Protein AF-A0A5C9BSM7-F1 (afdb_monomer_lite)

Secondary structure (DSSP, 8-state):
--------HHHHHHHHHHHHHHHHHHHHT-TTTTS-HHHHHHHHHHHTT--HHHHHHHHTS-HHHHHHHHTTSSPPPHHHHHHHHHHHT--HHHHSS---------HHHHHHHHHTTGGGSSS--

Foldseek 3Di:
DDPPDPDDPVNVVVVVVVVVVVVVCCVVPVPLPPPALLVVVVVLCVVVVHDLVNLCVQLVHDSVVSVCPNQLQDAQDPSNLVSCCVVSVHDSSSNPDDDHGDHPDPPVVVVVVVVVPPPVPPPPD

Radius of gyration: 24.37 Å; chains: 1; bounding box: 34×53×84 Å

Structure (mmCIF, N/CA/C/O backbone):
data_AF-A0A5C9BSM7-F1
#
_entry.id   AF-A0A5C9BSM7-F1
#
loop_
_atom_site.group_PDB
_atom_site.id
_atom_site.type_symbol
_atom_site.label_atom_id
_atom_site.label_alt_id
_atom_site.label_comp_id
_atom_site.label_asym_id
_atom_site.label_entity_id
_atom_site.label_seq_id
_atom_site.pdbx_PDB_ins_code
_atom_site.Cartn_x
_atom_site.Cartn_y
_atom_site.Cartn_z
_atom_site.occupancy
_atom_site.B_iso_or_equiv
_atom_site.auth_seq_id
_atom_site.auth_comp_id
_atom_site.auth_asym_id
_atom_site.auth_atom_id
_atom_site.pdbx_PDB_model_num
ATOM 1 N N . MET A 1 1 ? 3.519 18.605 34.548 1.00 38.22 1 MET A N 1
ATOM 2 C CA . MET A 1 1 ? 3.224 17.217 34.132 1.00 38.22 1 MET A CA 1
ATOM 3 C C . MET A 1 1 ? 1.818 17.214 33.565 1.00 38.22 1 MET A C 1
ATOM 5 O O . MET A 1 1 ? 0.928 17.694 34.249 1.00 38.22 1 MET A O 1
ATOM 9 N N . ILE A 1 2 ? 1.636 16.802 32.311 1.00 39.34 2 ILE A N 1
ATOM 10 C CA . ILE A 1 2 ? 0.320 16.769 31.655 1.00 39.34 2 ILE A CA 1
ATOM 11 C C . ILE A 1 2 ? -0.413 15.522 32.160 1.00 39.34 2 ILE A C 1
ATOM 13 O O . ILE A 1 2 ? 0.096 14.413 32.002 1.00 39.34 2 ILE A O 1
ATOM 17 N N . GLU A 1 3 ? -1.567 15.709 32.801 1.00 49.03 3 GLU A N 1
ATOM 18 C CA . GLU A 1 3 ? -2.452 14.615 33.203 1.00 49.03 3 GLU A CA 1
ATOM 19 C C . GLU A 1 3 ? -2.945 13.874 31.958 1.00 49.03 3 GLU A C 1
ATOM 21 O O . GLU A 1 3 ? -3.613 14.433 31.086 1.00 49.03 3 GLU A O 1
ATOM 26 N N . ILE A 1 4 ? -2.591 12.596 31.864 1.00 53.56 4 ILE A N 1
ATOM 27 C CA . ILE A 1 4 ? -3.093 11.702 30.828 1.00 53.56 4 ILE A CA 1
ATOM 28 C C . ILE A 1 4 ? -4.546 11.398 31.206 1.00 53.56 4 ILE A C 1
ATOM 30 O O . ILE A 1 4 ? -4.817 10.643 32.138 1.00 53.56 4 ILE A O 1
ATOM 34 N N . ASN A 1 5 ? -5.457 12.088 30.523 1.00 57.06 5 ASN A N 1
ATOM 35 C CA . ASN A 1 5 ? -6.902 12.101 30.718 1.00 57.06 5 ASN A CA 1
ATOM 36 C C . ASN A 1 5 ? -7.468 10.690 30.984 1.00 57.06 5 ASN A C 1
ATOM 38 O O . ASN A 1 5 ? -7.436 9.811 30.118 1.00 57.06 5 ASN A O 1
ATOM 42 N N . LYS A 1 6 ? -7.968 10.470 32.203 1.00 59.59 6 LYS A N 1
ATOM 43 C CA . LYS A 1 6 ? -8.578 9.213 32.643 1.00 59.59 6 LYS A CA 1
ATOM 44 C C . LYS A 1 6 ? -9.938 9.090 31.945 1.00 59.59 6 LYS A C 1
ATOM 46 O O . LYS A 1 6 ? -10.928 9.629 32.431 1.00 59.59 6 LYS A O 1
ATOM 51 N N . LYS A 1 7 ? -9.977 8.437 30.776 1.00 63.69 7 LYS A N 1
ATOM 52 C CA . LYS A 1 7 ? -11.221 8.216 30.019 1.00 63.69 7 LYS A CA 1
ATOM 53 C C . LYS A 1 7 ? -12.263 7.570 30.936 1.00 63.69 7 LYS A C 1
ATOM 55 O O . LYS A 1 7 ? -11.991 6.560 31.584 1.00 63.69 7 LYS A O 1
ATOM 60 N N . THR A 1 8 ? -13.437 8.186 31.035 1.00 80.19 8 THR A N 1
ATOM 61 C CA . THR A 1 8 ? -14.566 7.641 31.793 1.00 80.19 8 THR A CA 1
ATOM 62 C C . THR A 1 8 ? -15.071 6.370 31.111 1.00 80.19 8 THR A C 1
ATOM 64 O O . THR A 1 8 ? -14.915 6.212 29.902 1.00 80.19 8 THR A O 1
ATOM 67 N N . LYS A 1 9 ? -15.696 5.461 31.872 1.00 85.56 9 LYS A N 1
ATOM 68 C CA . LYS A 1 9 ? -16.245 4.203 31.335 1.00 85.56 9 LYS A CA 1
ATOM 69 C C . LYS A 1 9 ? -17.125 4.436 30.096 1.00 85.56 9 LYS A C 1
ATOM 71 O O . LYS A 1 9 ? -16.953 3.752 29.104 1.00 85.56 9 LYS A O 1
ATOM 76 N N . ALA A 1 10 ? -17.962 5.473 30.125 1.00 86.25 10 ALA A N 1
ATOM 77 C CA . ALA A 1 10 ? -18.810 5.851 28.996 1.00 86.25 10 ALA A CA 1
ATOM 78 C C . ALA A 1 10 ? -18.022 6.197 27.716 1.00 86.25 10 ALA A C 1
ATOM 80 O O . ALA A 1 10 ? -18.434 5.814 26.631 1.00 86.25 10 ALA A O 1
ATOM 81 N N . VAL A 1 11 ? -16.873 6.876 27.834 1.00 89.25 11 VAL A N 1
ATOM 82 C CA . VAL A 1 11 ? -16.010 7.188 26.679 1.00 89.25 11 VAL A CA 1
ATOM 83 C C . VAL A 1 11 ? -15.348 5.923 26.138 1.00 89.25 11 VAL A C 1
ATOM 85 O O . VAL A 1 11 ? -15.129 5.814 24.936 1.00 89.25 11 VAL A O 1
ATOM 88 N N . GLN A 1 12 ? -15.011 4.968 27.008 1.00 89.31 12 GLN A N 1
ATOM 89 C CA . GLN A 1 12 ? -14.474 3.686 26.559 1.00 89.31 12 GLN A CA 1
ATOM 90 C C . GLN A 1 12 ? -15.546 2.864 25.832 1.00 89.31 12 GLN A C 1
ATOM 92 O O . GLN A 1 12 ? -15.280 2.393 24.734 1.00 89.31 12 GLN A O 1
ATOM 97 N N . ASP A 1 13 ? -16.760 2.796 26.386 1.00 91.19 13 ASP A N 1
ATOM 98 C CA . ASP A 1 13 ? -17.898 2.104 25.770 1.00 91.19 13 ASP A CA 1
ATOM 99 C C . ASP A 1 13 ? -18.242 2.707 24.387 1.00 91.19 13 ASP A C 1
ATOM 101 O O . ASP A 1 13 ? -18.550 1.978 23.446 1.00 91.19 13 ASP A O 1
ATOM 105 N N . GLU A 1 14 ? -18.140 4.034 24.227 1.00 91.62 14 GLU A N 1
ATOM 106 C CA . GLU A 1 14 ? -18.341 4.718 22.939 1.00 91.62 14 GLU A CA 1
ATOM 107 C C . GLU A 1 14 ? -17.245 4.384 21.917 1.00 91.62 14 GLU A C 1
ATOM 109 O O . GLU A 1 14 ? -17.541 4.131 20.750 1.00 91.62 14 GLU A O 1
ATOM 114 N N . ILE A 1 15 ? -15.979 4.342 22.343 1.00 93.62 15 ILE A N 1
ATOM 115 C CA . ILE A 1 15 ? -14.861 3.939 21.478 1.00 93.62 15 ILE A CA 1
ATOM 116 C C . ILE A 1 15 ? -15.027 2.488 21.027 1.00 93.62 15 ILE A C 1
ATOM 118 O O . ILE A 1 15 ? -14.827 2.189 19.852 1.00 93.62 15 ILE A O 1
ATOM 122 N N . ASP A 1 16 ? -15.400 1.600 21.944 1.00 93.56 16 ASP A N 1
ATOM 123 C CA . ASP A 1 16 ? -15.586 0.182 21.648 1.00 93.56 16 ASP A CA 1
ATOM 124 C C . ASP A 1 16 ? -16.754 -0.018 20.670 1.00 93.56 16 ASP A C 1
ATOM 126 O O . ASP A 1 16 ? -16.637 -0.789 19.716 1.00 93.56 16 ASP A O 1
ATOM 130 N N . LEU A 1 17 ? -17.842 0.744 20.834 1.00 95.75 17 LEU A N 1
ATOM 131 C CA . LEU A 1 17 ? -18.961 0.758 19.892 1.00 95.75 17 LEU A CA 1
ATOM 132 C C . LEU A 1 17 ? -18.549 1.277 18.507 1.00 95.75 17 LEU A C 1
ATOM 134 O O . LEU A 1 17 ? -18.913 0.674 17.499 1.00 95.75 17 LEU A O 1
ATOM 138 N N . LEU A 1 18 ? -17.794 2.378 18.437 1.00 95.75 18 LEU A N 1
ATOM 139 C CA . LEU A 1 18 ? -17.316 2.928 17.166 1.00 95.75 18 LEU A CA 1
ATOM 140 C C . LEU A 1 18 ? -16.393 1.948 16.436 1.00 95.75 18 LEU A C 1
ATOM 142 O O . LEU A 1 18 ? -16.550 1.768 15.232 1.00 95.75 18 LEU A O 1
ATOM 146 N N . ASN A 1 19 ? -15.485 1.282 17.154 1.00 92.12 19 ASN A N 1
ATOM 147 C CA . ASN A 1 19 ? -14.635 0.243 16.573 1.00 92.12 19 ASN A CA 1
ATOM 148 C C . ASN A 1 19 ? -15.476 -0.912 16.017 1.00 92.12 19 ASN A C 1
ATOM 150 O O . ASN A 1 19 ? -15.285 -1.294 14.869 1.00 92.12 19 ASN A O 1
ATOM 154 N N . LEU A 1 20 ? -16.464 -1.403 16.775 1.00 94.69 20 LEU A N 1
ATOM 155 C CA . LEU A 1 20 ? -17.355 -2.472 16.316 1.00 94.69 20 LEU A CA 1
ATOM 156 C C . LEU A 1 20 ? -18.123 -2.083 15.045 1.00 94.69 20 LEU A C 1
ATOM 158 O O . LEU A 1 20 ? -18.285 -2.905 14.143 1.00 94.69 20 LEU A O 1
ATOM 162 N N . LEU A 1 21 ? -18.612 -0.844 14.966 1.00 94.25 21 LEU A N 1
ATOM 163 C CA . LEU A 1 21 ? -19.330 -0.350 13.791 1.00 94.25 21 LEU A CA 1
ATOM 164 C C . LEU A 1 21 ? -18.417 -0.248 12.568 1.00 94.25 21 LEU A C 1
ATOM 166 O O . LEU A 1 21 ? -18.838 -0.634 11.480 1.00 94.25 21 LEU A O 1
ATOM 170 N N . ILE A 1 22 ? -17.185 0.237 12.751 1.00 87.25 22 ILE A N 1
ATOM 171 C CA . ILE A 1 22 ? -16.172 0.281 11.689 1.00 87.25 22 ILE A CA 1
ATOM 172 C C . ILE A 1 22 ? -15.866 -1.138 11.209 1.00 87.25 22 ILE A C 1
ATOM 174 O O . ILE A 1 22 ? -15.992 -1.404 10.019 1.00 87.25 22 ILE A O 1
ATOM 178 N N . ASP A 1 23 ? -15.573 -2.063 12.124 1.00 84.88 23 ASP A N 1
ATOM 179 C CA . ASP A 1 23 ? -15.254 -3.454 11.789 1.00 84.88 23 ASP A CA 1
ATOM 180 C C . ASP A 1 23 ? -16.414 -4.145 11.054 1.00 84.88 23 ASP A C 1
ATOM 182 O O . ASP A 1 23 ? -16.204 -4.888 10.096 1.00 84.88 23 ASP A O 1
ATOM 186 N N . THR A 1 24 ? -17.656 -3.904 11.485 1.00 89.00 24 THR A N 1
ATOM 187 C CA . THR A 1 24 ? -18.849 -4.483 10.844 1.00 89.00 24 THR A CA 1
ATOM 188 C C . THR A 1 24 ? -19.042 -3.915 9.441 1.00 89.00 24 THR A C 1
ATOM 190 O O . THR A 1 24 ? -19.246 -4.668 8.493 1.00 89.00 24 THR A O 1
ATOM 193 N N . TYR A 1 25 ? -18.931 -2.593 9.291 1.00 85.50 25 TYR A N 1
ATOM 194 C CA . TYR A 1 25 ? -19.054 -1.940 7.993 1.00 85.50 25 TYR A CA 1
ATOM 195 C C . TYR A 1 25 ? -17.964 -2.403 7.025 1.00 85.50 25 TYR A C 1
ATOM 197 O O . TYR A 1 25 ? -18.279 -2.739 5.883 1.00 85.50 25 TYR A O 1
ATOM 205 N N . ASP A 1 26 ? -16.713 -2.462 7.485 1.00 76.44 26 ASP A N 1
ATOM 206 C CA . ASP A 1 26 ? -15.577 -2.907 6.686 1.00 76.44 26 ASP A CA 1
ATOM 207 C C . ASP A 1 26 ? -15.747 -4.362 6.247 1.00 76.44 26 ASP A C 1
ATOM 209 O O . ASP A 1 26 ? -15.506 -4.654 5.081 1.00 76.44 26 ASP A O 1
ATOM 213 N N . ASN A 1 27 ? -16.222 -5.261 7.120 1.00 78.12 27 ASN A N 1
ATOM 214 C CA . ASN A 1 27 ? -16.516 -6.652 6.755 1.00 78.12 27 ASN A CA 1
ATOM 215 C C . ASN A 1 27 ? -17.629 -6.763 5.702 1.00 78.12 27 ASN A C 1
ATOM 217 O O . ASN A 1 27 ? -17.480 -7.506 4.732 1.00 78.12 27 ASN A O 1
ATOM 221 N N . ASP A 1 28 ? -18.721 -6.014 5.867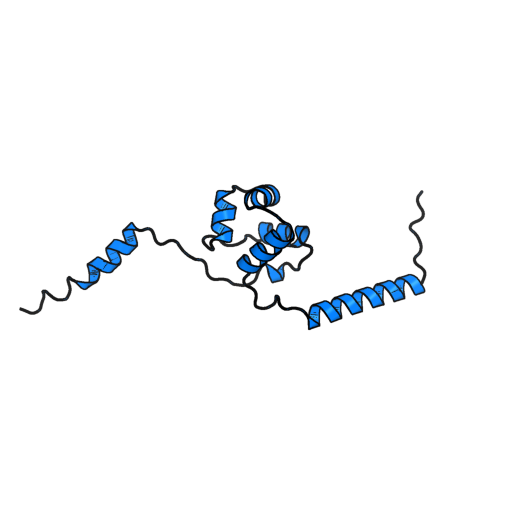 1.00 77.94 28 ASP A N 1
ATOM 222 C CA . ASP A 1 28 ? -19.870 -6.059 4.954 1.00 77.94 28 ASP A CA 1
ATOM 223 C C . ASP A 1 28 ? -19.568 -5.412 3.592 1.00 77.94 28 ASP A C 1
ATOM 225 O O . ASP A 1 28 ? -20.135 -5.801 2.569 1.00 77.94 28 ASP A O 1
ATOM 229 N N . HIS A 1 29 ? -18.667 -4.425 3.563 1.00 68.25 29 HIS A N 1
ATOM 230 C CA . HIS A 1 29 ? -18.340 -3.637 2.372 1.00 68.25 29 HIS A CA 1
ATOM 231 C C . HIS A 1 29 ? -16.941 -3.924 1.824 1.00 68.25 29 HIS A C 1
ATOM 233 O O . HIS A 1 29 ? -16.483 -3.174 0.952 1.00 68.25 29 HIS A O 1
ATOM 239 N N . ASN A 1 30 ? -16.275 -5.000 2.272 1.00 61.16 30 ASN A N 1
ATOM 240 C CA . ASN A 1 30 ? -14.937 -5.384 1.818 1.00 61.16 30 ASN A CA 1
ATOM 241 C C . ASN A 1 30 ? -14.955 -5.863 0.358 1.00 61.16 30 ASN A C 1
ATOM 243 O O . ASN A 1 30 ? -14.783 -7.027 0.015 1.00 61.16 30 ASN A O 1
ATOM 247 N N . SER A 1 31 ? -15.142 -4.915 -0.551 1.00 55.88 31 SER A N 1
ATOM 248 C CA . SER A 1 31 ? -15.158 -5.115 -1.999 1.00 55.88 31 SER A CA 1
ATOM 249 C C . SER A 1 31 ? -13.741 -5.324 -2.546 1.00 55.88 31 SER A C 1
ATOM 251 O O . SER A 1 31 ? -13.545 -5.503 -3.747 1.00 55.88 31 SER A O 1
ATOM 253 N N . PHE A 1 32 ? -12.733 -5.254 -1.670 1.00 56.28 32 PHE A N 1
ATOM 254 C CA . PHE A 1 32 ? -11.327 -5.305 -2.025 1.00 56.28 32 PHE A CA 1
ATOM 255 C C . PHE A 1 32 ? -10.748 -6.711 -2.014 1.00 56.28 32 PHE A C 1
ATOM 257 O O . PHE A 1 32 ? -9.620 -6.852 -2.479 1.00 56.28 32 PHE A O 1
ATOM 264 N N . ASP A 1 33 ? -11.455 -7.729 -1.517 1.00 57.25 33 ASP A N 1
ATOM 265 C CA . ASP A 1 33 ? -10.877 -9.067 -1.336 1.00 57.25 33 ASP A CA 1
ATOM 266 C C . ASP A 1 33 ? -10.431 -9.755 -2.627 1.00 57.25 33 ASP A C 1
ATOM 268 O O . ASP A 1 33 ? -9.420 -10.462 -2.616 1.00 57.25 33 ASP A O 1
ATOM 272 N N . ASP A 1 34 ? 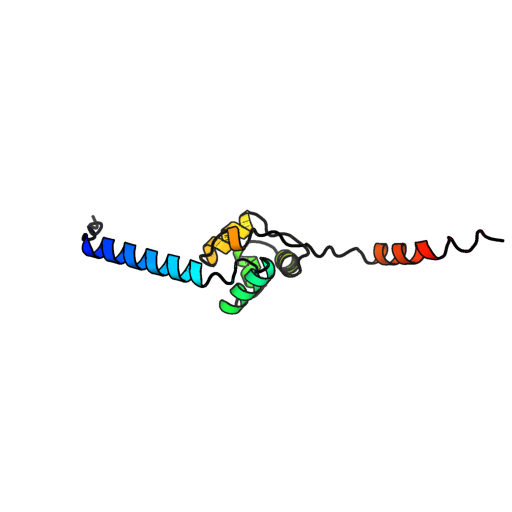-11.051 -9.409 -3.754 1.00 63.78 34 ASP A N 1
ATOM 273 C CA . ASP A 1 34 ? -10.676 -9.916 -5.078 1.00 63.78 34 ASP A CA 1
ATOM 274 C C . ASP A 1 34 ? -9.874 -8.921 -5.931 1.00 63.78 34 ASP A C 1
ATOM 276 O O . ASP A 1 34 ? -9.483 -9.237 -7.060 1.00 63.78 34 ASP A O 1
ATOM 280 N N . LEU A 1 35 ? -9.610 -7.708 -5.432 1.00 71.12 35 LEU A N 1
ATOM 281 C CA . LEU A 1 35 ? -8.892 -6.712 -6.222 1.00 71.12 35 LEU A CA 1
ATOM 282 C C . LEU A 1 35 ? -7.395 -7.035 -6.284 1.00 71.12 35 LEU A C 1
ATOM 284 O O . LEU A 1 35 ? -6.718 -7.231 -5.270 1.00 71.12 35 LEU A O 1
ATOM 288 N N . ASP A 1 36 ? -6.883 -7.061 -7.516 1.00 89.12 36 ASP A N 1
ATOM 289 C CA . ASP A 1 36 ? -5.461 -7.203 -7.813 1.00 89.12 36 ASP A CA 1
ATOM 290 C C . ASP A 1 36 ? -4.665 -6.092 -7.092 1.00 89.12 36 ASP A C 1
ATOM 292 O O . ASP A 1 36 ? -5.035 -4.918 -7.212 1.00 89.12 36 ASP A O 1
ATOM 296 N N . PRO A 1 37 ? -3.568 -6.410 -6.373 1.00 91.62 37 PRO A N 1
ATOM 297 C CA . PRO A 1 37 ? -2.789 -5.424 -5.619 1.00 91.62 37 PRO A CA 1
ATOM 298 C C . PRO A 1 37 ? -2.322 -4.211 -6.426 1.00 91.62 37 PRO A C 1
ATOM 300 O O . PRO A 1 37 ? -2.175 -3.121 -5.872 1.00 91.62 37 PRO A O 1
ATOM 303 N N . ILE A 1 38 ? -2.068 -4.379 -7.726 1.00 94.50 38 ILE A N 1
ATOM 304 C CA . ILE A 1 38 ? -1.634 -3.292 -8.603 1.00 94.50 38 ILE A CA 1
ATOM 305 C C . ILE A 1 38 ? -2.816 -2.410 -9.011 1.00 94.50 38 ILE A C 1
ATOM 307 O O . ILE A 1 38 ? -2.664 -1.189 -9.058 1.00 94.50 38 ILE A O 1
ATOM 311 N N . GLU A 1 39 ? -3.989 -2.985 -9.280 1.00 92.50 39 GLU A N 1
ATOM 312 C CA . GLU A 1 39 ? -5.201 -2.191 -9.526 1.00 92.50 39 GLU A CA 1
ATOM 313 C C . GLU A 1 39 ? -5.652 -1.457 -8.261 1.00 92.50 39 GLU A C 1
ATOM 315 O O . GLU A 1 39 ? -5.976 -0.272 -8.332 1.00 92.50 39 GLU A O 1
ATOM 320 N N . LEU A 1 40 ? -5.563 -2.105 -7.094 1.00 92.00 40 LEU A N 1
ATOM 321 C CA . LEU A 1 40 ? -5.782 -1.452 -5.806 1.00 92.00 40 LEU A CA 1
ATOM 322 C C . LEU A 1 40 ? -4.847 -0.250 -5.640 1.00 92.00 40 LEU A C 1
ATOM 324 O O . LEU A 1 40 ? -5.302 0.858 -5.362 1.00 92.00 40 LEU A O 1
ATOM 328 N N . LEU A 1 41 ? -3.543 -0.447 -5.859 1.00 94.19 41 LEU A N 1
ATOM 329 C CA . LEU A 1 41 ? -2.561 0.629 -5.758 1.00 94.19 41 LEU A CA 1
ATOM 330 C C . LEU A 1 41 ? -2.905 1.800 -6.689 1.00 94.19 41 LEU A C 1
ATOM 332 O O . LEU A 1 41 ? -2.839 2.951 -6.264 1.00 94.19 41 LEU A O 1
ATOM 336 N N . LYS A 1 42 ? -3.321 1.531 -7.932 1.00 94.25 42 LYS A N 1
ATOM 337 C CA . LYS A 1 42 ? -3.747 2.581 -8.871 1.00 94.25 42 LYS A CA 1
ATOM 338 C C . LYS A 1 42 ? -5.003 3.313 -8.406 1.00 94.25 42 LYS A C 1
ATOM 340 O O . LYS A 1 42 ? -5.043 4.535 -8.530 1.00 94.25 42 LYS A O 1
ATOM 345 N N . SER A 1 43 ? -5.998 2.599 -7.878 1.00 92.00 43 SER A N 1
ATOM 346 C CA . SER A 1 43 ? -7.224 3.209 -7.347 1.00 92.00 43 SER A CA 1
ATOM 347 C C . SER A 1 43 ? -6.890 4.171 -6.216 1.00 92.00 43 SER A C 1
ATOM 349 O O . SER A 1 43 ? -7.223 5.350 -6.279 1.00 92.00 43 SER A O 1
ATOM 351 N N . VAL A 1 44 ? -6.117 3.702 -5.237 1.00 92.31 44 VAL A N 1
ATOM 352 C CA . VAL A 1 44 ? -5.757 4.512 -4.074 1.00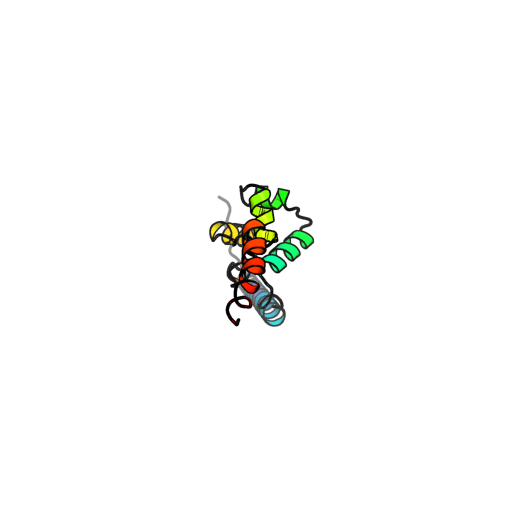 92.31 44 VAL A CA 1
ATOM 353 C C . VAL A 1 44 ? -4.870 5.696 -4.476 1.00 92.31 44 VAL A C 1
ATOM 355 O O . VAL A 1 44 ? -5.043 6.799 -3.956 1.00 92.31 44 VAL A O 1
ATOM 358 N N . MET A 1 45 ? -3.960 5.521 -5.442 1.00 94.50 45 MET A N 1
ATOM 359 C CA . MET A 1 45 ? -3.211 6.640 -6.026 1.00 94.50 45 MET A CA 1
ATOM 360 C C . MET A 1 45 ? -4.139 7.678 -6.667 1.00 94.50 45 MET A C 1
ATOM 362 O O . MET A 1 45 ? -3.940 8.874 -6.455 1.00 94.50 45 MET A O 1
ATOM 366 N N . ASN A 1 46 ? -5.146 7.244 -7.428 1.00 94.44 46 ASN A N 1
ATOM 367 C CA . ASN A 1 46 ? -6.111 8.134 -8.070 1.00 94.44 46 ASN A CA 1
ATOM 368 C C . ASN A 1 46 ? -6.936 8.921 -7.040 1.00 94.44 46 ASN A C 1
ATOM 370 O O . ASN A 1 46 ? -7.041 10.143 -7.153 1.00 94.44 46 ASN A O 1
ATOM 374 N N . ASP A 1 47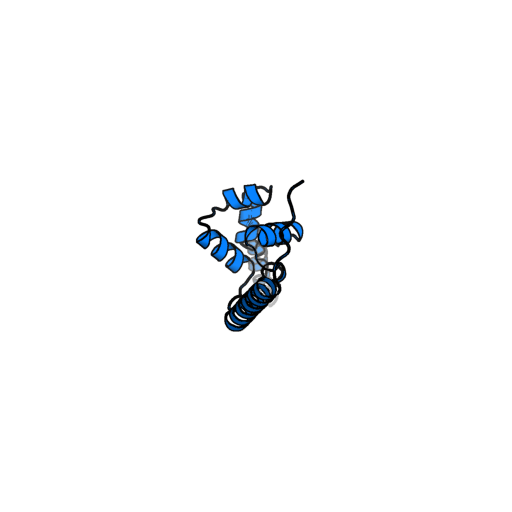 ? -7.425 8.252 -5.995 1.00 92.19 47 ASP A N 1
ATOM 375 C CA . ASP A 1 47 ? -8.206 8.874 -4.918 1.00 92.19 47 ASP A CA 1
ATOM 376 C C . ASP A 1 47 ? -7.397 9.948 -4.175 1.00 92.19 47 ASP A C 1
ATOM 378 O O . ASP A 1 47 ? -7.909 11.012 -3.825 1.00 92.19 47 ASP A O 1
ATOM 382 N N . HIS A 1 48 ? -6.091 9.719 -4.018 1.00 93.19 48 HIS A N 1
ATOM 383 C CA . HIS A 1 48 ? -5.159 10.664 -3.399 1.00 93.19 48 HIS A CA 1
ATOM 384 C C . HIS A 1 48 ? -4.549 11.676 -4.384 1.00 93.19 48 HIS A C 1
ATOM 386 O O . HIS A 1 48 ? -3.679 12.454 -3.988 1.00 93.19 48 HIS A O 1
ATOM 392 N N . LYS A 1 49 ? -4.970 11.680 -5.660 1.00 94.75 49 LYS A N 1
ATOM 393 C CA . LYS A 1 49 ? -4.401 12.510 -6.743 1.00 94.75 49 LYS A CA 1
ATOM 394 C C . LYS A 1 49 ? -2.872 12.393 -6.856 1.00 94.75 49 LYS A C 1
ATOM 396 O O . LYS A 1 49 ? -2.182 13.361 -7.177 1.00 94.75 49 LYS A O 1
ATOM 401 N N . MET A 1 50 ? -2.349 11.204 -6.580 1.00 94.19 50 MET A N 1
ATOM 402 C CA . MET A 1 50 ? -0.926 10.897 -6.502 1.00 94.19 50 MET A CA 1
ATOM 403 C C . MET A 1 50 ? -0.392 10.431 -7.859 1.00 94.19 50 MET A C 1
ATOM 405 O O . MET A 1 50 ? -0.989 9.576 -8.515 1.00 94.19 50 MET A O 1
ATOM 409 N N . LYS A 1 51 ? 0.759 10.959 -8.284 1.00 94.75 51 LYS A N 1
ATOM 410 C CA . LYS A 1 51 ? 1.441 10.529 -9.514 1.00 94.75 51 LYS A CA 1
ATOM 411 C C . LYS A 1 51 ? 2.508 9.475 -9.213 1.00 94.75 51 LYS A C 1
ATOM 413 O O . LYS A 1 51 ? 2.951 9.310 -8.079 1.00 94.75 51 LYS A O 1
ATOM 41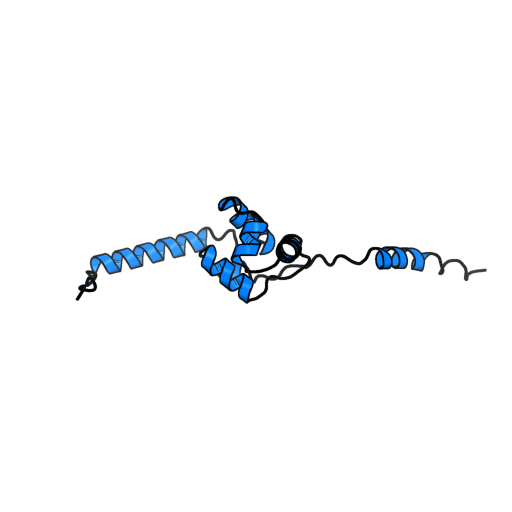8 N N . SER A 1 52 ? 2.990 8.795 -10.255 1.00 93.56 52 SER A N 1
ATOM 419 C CA . SER A 1 52 ? 4.090 7.821 -10.142 1.00 93.56 52 SER A CA 1
ATOM 420 C C . SER A 1 52 ? 5.362 8.423 -9.534 1.00 93.56 52 SER A C 1
ATOM 422 O O . SER A 1 52 ? 6.069 7.736 -8.803 1.00 93.56 52 SER A O 1
ATOM 424 N N . VAL A 1 53 ? 5.630 9.706 -9.801 1.00 94.50 53 VAL A N 1
ATOM 425 C CA . VAL A 1 53 ? 6.765 10.450 -9.228 1.00 94.50 53 VAL A CA 1
ATOM 426 C C . VAL A 1 53 ? 6.622 10.581 -7.711 1.00 94.50 53 VAL A C 1
ATOM 428 O O . VAL A 1 53 ? 7.565 10.303 -6.977 1.00 94.50 53 VAL A O 1
ATOM 431 N N . ASP A 1 54 ? 5.429 10.927 -7.228 1.00 95.12 54 ASP A N 1
ATOM 432 C CA . ASP A 1 54 ? 5.164 11.061 -5.793 1.00 95.12 54 ASP A CA 1
ATOM 433 C C . ASP A 1 54 ? 5.299 9.708 -5.088 1.00 95.12 54 ASP A C 1
ATOM 435 O O . ASP A 1 54 ? 5.840 9.616 -3.985 1.00 95.12 54 ASP A O 1
ATOM 439 N N . LEU A 1 55 ? 4.837 8.636 -5.740 1.00 95.38 55 LEU A N 1
ATOM 440 C CA . LEU A 1 55 ? 4.986 7.277 -5.232 1.00 95.38 55 LEU A CA 1
ATOM 441 C C . LEU A 1 55 ? 6.463 6.850 -5.182 1.00 95.38 55 LEU A C 1
ATOM 443 O O . LEU A 1 55 ? 6.882 6.198 -4.227 1.00 95.38 55 LEU A O 1
ATOM 447 N N . ALA A 1 56 ? 7.268 7.248 -6.169 1.00 96.12 56 ALA A N 1
ATOM 448 C CA . ALA A 1 56 ? 8.707 6.987 -6.184 1.00 96.12 56 ALA A CA 1
ATOM 449 C C . ALA A 1 56 ? 9.418 7.675 -5.011 1.00 96.12 56 ALA A C 1
ATOM 451 O O . ALA A 1 56 ? 10.239 7.049 -4.339 1.00 96.12 56 ALA A O 1
ATOM 452 N N . ILE A 1 57 ? 9.034 8.921 -4.711 1.00 96.31 57 ILE A N 1
ATOM 453 C CA . ILE A 1 57 ? 9.521 9.671 -3.548 1.00 96.31 57 ILE A CA 1
ATOM 454 C C . ILE A 1 57 ? 9.106 8.974 -2.245 1.00 96.31 57 ILE A C 1
ATOM 456 O O . ILE A 1 57 ? 9.951 8.752 -1.382 1.00 96.31 57 ILE A O 1
ATOM 460 N N . LEU A 1 58 ? 7.833 8.577 -2.113 1.00 95.38 58 LEU A N 1
ATOM 461 C CA . LEU A 1 58 ? 7.319 7.887 -0.922 1.00 95.38 58 LEU A CA 1
ATOM 462 C C . LEU A 1 58 ? 8.084 6.590 -0.628 1.00 95.38 58 LEU A C 1
ATOM 464 O O . LEU A 1 58 ? 8.394 6.294 0.523 1.00 95.38 58 LEU A O 1
ATOM 468 N N . LEU A 1 59 ? 8.349 5.803 -1.668 1.00 94.25 59 LEU A N 1
ATOM 469 C CA . LEU A 1 59 ? 9.009 4.507 -1.550 1.00 94.25 59 LEU A CA 1
ATOM 470 C C . LEU A 1 59 ? 10.540 4.614 -1.523 1.00 94.25 59 LEU A C 1
ATOM 472 O O . LEU A 1 59 ? 11.202 3.603 -1.304 1.00 94.25 59 LEU A O 1
ATOM 476 N N . ASN A 1 60 ? 11.095 5.812 -1.735 1.00 94.81 60 ASN A N 1
ATOM 477 C CA . ASN A 1 60 ? 12.527 6.063 -1.890 1.00 94.81 60 ASN A CA 1
ATOM 478 C C . ASN A 1 60 ? 13.176 5.169 -2.969 1.00 94.81 60 ASN A C 1
ATOM 480 O O . ASN A 1 60 ? 14.217 4.544 -2.759 1.00 94.81 60 ASN A O 1
ATOM 484 N N . VAL A 1 61 ? 12.526 5.077 -4.132 1.00 94.00 61 VAL A N 1
ATOM 485 C CA . VAL A 1 61 ? 12.980 4.283 -5.286 1.00 94.00 61 VAL A CA 1
ATOM 486 C C . VAL A 1 61 ? 12.948 5.111 -6.569 1.00 94.00 61 VAL A C 1
ATOM 488 O O . VAL A 1 61 ? 12.412 6.213 -6.605 1.00 94.00 61 VAL A O 1
ATOM 491 N N . SER A 1 62 ? 13.513 4.582 -7.658 1.00 95.25 62 SER A N 1
ATOM 492 C CA . SER A 1 62 ? 13.459 5.258 -8.955 1.00 95.25 62 SER A CA 1
ATOM 493 C C . SER A 1 62 ? 12.056 5.218 -9.573 1.00 95.25 62 SER A C 1
ATOM 495 O O . SER A 1 62 ? 11.327 4.232 -9.447 1.00 95.25 62 SER A O 1
ATOM 497 N N . GLU A 1 63 ? 11.704 6.259 -10.331 1.00 93.88 63 GLU A N 1
ATOM 498 C CA . GLU A 1 63 ? 10.438 6.326 -11.077 1.00 93.88 63 GLU A CA 1
ATOM 499 C C . GLU A 1 63 ? 10.274 5.142 -12.046 1.00 93.88 63 GLU A C 1
ATOM 501 O O . GLU A 1 63 ? 9.184 4.587 -12.192 1.00 93.88 63 GLU A O 1
ATOM 506 N N . GLY A 1 64 ? 11.375 4.687 -12.655 1.00 93.88 64 GLY A N 1
ATOM 507 C CA . GLY A 1 64 ? 11.379 3.499 -13.510 1.00 93.88 64 GLY A CA 1
ATOM 508 C C . GLY A 1 64 ? 10.950 2.229 -12.770 1.00 93.88 64 GLY A C 1
ATOM 509 O O . GLY A 1 64 ? 10.205 1.425 -13.326 1.00 93.88 64 GLY A O 1
ATOM 510 N N . LEU A 1 65 ? 11.351 2.070 -11.502 1.00 93.19 65 LEU A N 1
ATOM 511 C CA . LEU A 1 65 ? 10.948 0.919 -10.696 1.00 93.19 65 LEU A CA 1
ATOM 512 C C . LEU A 1 65 ? 9.453 0.957 -10.371 1.00 93.19 65 LEU A C 1
ATOM 514 O O . LEU A 1 65 ? 8.782 -0.068 -10.485 1.00 93.19 65 LEU A O 1
ATOM 518 N N . VAL A 1 66 ? 8.929 2.135 -10.023 1.00 95.56 66 VAL A N 1
ATOM 519 C CA . VAL A 1 66 ? 7.488 2.333 -9.807 1.00 95.56 66 VAL A CA 1
ATOM 520 C C . VAL A 1 66 ? 6.707 2.022 -11.078 1.00 95.56 66 VAL A C 1
ATOM 522 O O . VAL A 1 66 ? 5.725 1.285 -11.036 1.00 95.56 66 VAL A O 1
ATOM 525 N N . SER A 1 67 ? 7.169 2.513 -12.227 1.00 94.25 67 SER A N 1
ATOM 526 C CA . SER A 1 67 ? 6.553 2.209 -13.519 1.00 94.25 67 SER A CA 1
ATOM 527 C C . SER A 1 67 ? 6.550 0.707 -13.811 1.00 94.25 67 SER A C 1
ATOM 529 O O . SER A 1 67 ? 5.536 0.159 -14.243 1.00 94.25 67 SER A O 1
ATOM 531 N N . ASP A 1 68 ? 7.648 0.005 -13.530 1.00 93.75 68 ASP A N 1
ATOM 532 C CA . ASP A 1 68 ? 7.715 -1.445 -13.699 1.00 93.75 68 ASP A CA 1
ATOM 533 C C . ASP A 1 68 ? 6.754 -2.194 -12.759 1.00 93.75 68 ASP A C 1
ATOM 535 O O . ASP A 1 68 ? 6.162 -3.190 -13.182 1.00 93.75 68 ASP A O 1
ATOM 539 N N . MET A 1 69 ? 6.549 -1.719 -11.527 1.00 94.50 69 MET A N 1
ATOM 540 C CA . MET A 1 69 ? 5.555 -2.273 -10.597 1.00 94.50 69 MET A CA 1
ATOM 541 C C . MET A 1 69 ? 4.123 -2.057 -11.109 1.00 94.50 69 MET A C 1
ATOM 543 O O . MET A 1 69 ? 3.376 -3.021 -11.262 1.00 94.50 69 MET A O 1
ATOM 547 N N . LEU A 1 70 ? 3.762 -0.818 -11.470 1.00 94.00 70 LEU A N 1
ATOM 548 C CA . LEU A 1 70 ? 2.422 -0.461 -11.969 1.00 94.00 70 LEU A CA 1
ATOM 549 C C . LEU A 1 70 ? 2.063 -1.153 -13.297 1.00 94.00 70 LEU A C 1
ATOM 551 O O . LEU A 1 70 ? 0.887 -1.337 -13.617 1.00 94.00 70 LEU A O 1
ATOM 555 N N . ASN A 1 71 ? 3.079 -1.550 -14.069 1.00 94.25 71 ASN A N 1
ATOM 556 C CA . ASN A 1 71 ? 2.944 -2.307 -15.313 1.00 94.25 71 ASN A CA 1
ATOM 557 C C . ASN A 1 71 ? 3.132 -3.823 -15.135 1.00 94.25 71 ASN A C 1
ATOM 559 O O . ASN A 1 71 ? 3.330 -4.531 -16.126 1.00 94.25 71 ASN A O 1
ATOM 563 N N . TYR A 1 72 ? 3.062 -4.338 -13.903 1.00 94.06 72 TYR A N 1
ATOM 564 C CA . TYR A 1 72 ? 3.155 -5.767 -13.582 1.00 94.06 72 TYR A CA 1
ATOM 565 C C . TYR A 1 72 ? 4.488 -6.426 -13.956 1.00 94.06 72 TYR A C 1
ATOM 567 O O . TYR A 1 72 ? 4.593 -7.650 -13.961 1.00 94.06 72 TYR A O 1
ATOM 575 N N . LYS A 1 73 ? 5.528 -5.669 -14.302 1.00 90.69 73 LYS A N 1
ATOM 576 C CA . LYS A 1 73 ? 6.834 -6.247 -14.650 1.00 90.69 73 LYS A CA 1
ATOM 577 C C . LYS A 1 73 ? 7.609 -6.662 -13.405 1.00 90.69 73 LYS A C 1
ATOM 579 O O . LYS A 1 73 ? 8.427 -7.577 -13.481 1.00 90.69 73 LYS A O 1
ATOM 584 N N . LYS A 1 74 ? 7.360 -5.995 -12.272 1.00 91.50 74 LYS A N 1
ATOM 585 C CA . LYS A 1 74 ? 7.972 -6.304 -10.978 1.00 91.50 74 LYS A CA 1
ATOM 586 C C . LYS A 1 74 ? 6.946 -6.406 -9.856 1.00 91.50 74 LYS A C 1
ATOM 588 O O . LYS A 1 74 ? 5.927 -5.724 -9.856 1.00 91.50 74 LYS A O 1
ATOM 593 N N . GLY A 1 75 ? 7.263 -7.282 -8.905 1.00 92.19 75 GLY A N 1
ATOM 594 C CA . GLY A 1 75 ? 6.510 -7.464 -7.672 1.00 92.19 75 GLY A CA 1
ATOM 595 C C . GLY A 1 75 ? 6.668 -6.286 -6.704 1.00 92.19 75 GLY A C 1
ATOM 596 O O . GLY A 1 75 ? 7.699 -5.608 -6.733 1.00 92.19 75 GLY A O 1
ATOM 597 N N . LEU A 1 76 ? 5.695 -6.087 -5.816 1.00 94.19 76 LEU A N 1
ATOM 598 C CA . LEU A 1 76 ? 5.852 -5.245 -4.631 1.00 94.19 76 LEU A CA 1
ATOM 599 C C . LEU A 1 76 ? 6.743 -5.979 -3.617 1.00 94.19 76 LEU A C 1
ATOM 601 O O . LEU A 1 76 ? 6.536 -7.158 -3.329 1.00 94.19 76 LEU A O 1
ATOM 605 N N . SER A 1 77 ? 7.764 -5.300 -3.092 1.00 93.88 77 SER A N 1
ATOM 606 C CA . SER A 1 77 ? 8.589 -5.860 -2.017 1.00 93.88 77 SER A CA 1
ATOM 607 C C . SER A 1 77 ? 7.851 -5.770 -0.677 1.00 93.88 77 SER A C 1
ATOM 609 O O . SER A 1 77 ? 6.921 -4.978 -0.519 1.00 93.88 77 SER A O 1
ATOM 611 N N . LYS A 1 78 ? 8.299 -6.533 0.327 1.00 94.62 78 LYS A N 1
ATOM 612 C CA . LYS A 1 78 ? 7.735 -6.458 1.688 1.00 94.62 78 LYS A CA 1
ATOM 613 C C . LYS A 1 78 ? 7.827 -5.050 2.283 1.00 94.62 78 LYS A C 1
ATOM 615 O O . LYS A 1 78 ? 6.906 -4.612 2.964 1.00 94.62 78 LYS A O 1
ATOM 620 N N . ASP A 1 79 ? 8.916 -4.338 2.006 1.00 95.88 79 ASP A N 1
ATOM 621 C CA . ASP A 1 79 ? 9.099 -2.975 2.504 1.00 95.88 79 ASP A CA 1
ATOM 622 C C . ASP A 1 79 ? 8.164 -1.995 1.797 1.00 95.88 79 ASP A C 1
ATOM 624 O O . ASP A 1 79 ? 7.536 -1.173 2.460 1.00 95.88 79 ASP A O 1
ATOM 628 N N . THR A 1 80 ? 7.977 -2.144 0.481 1.00 95.62 80 THR A N 1
ATOM 629 C CA . THR A 1 80 ? 6.973 -1.381 -0.269 1.00 95.62 80 THR A CA 1
ATOM 630 C C . THR A 1 80 ? 5.576 -1.618 0.297 1.00 95.62 80 THR A C 1
ATOM 632 O O . THR A 1 80 ? 4.887 -0.656 0.615 1.00 95.62 80 THR A O 1
ATOM 635 N N . ILE A 1 81 ? 5.181 -2.878 0.503 1.00 95.50 81 ILE A N 1
ATOM 636 C CA . ILE A 1 81 ? 3.880 -3.239 1.086 1.00 95.50 81 ILE A CA 1
ATOM 637 C C . ILE A 1 81 ? 3.690 -2.572 2.453 1.00 95.50 81 ILE A C 1
ATOM 639 O O . ILE A 1 81 ? 2.641 -1.977 2.708 1.00 95.50 81 ILE A O 1
ATOM 643 N N . ARG A 1 82 ? 4.713 -2.598 3.316 1.00 96.25 82 ARG A N 1
ATOM 644 C CA . ARG A 1 82 ? 4.661 -1.955 4.635 1.00 96.25 82 ARG A CA 1
ATOM 645 C C . ARG A 1 82 ? 4.455 -0.442 4.531 1.00 96.25 82 ARG A C 1
ATOM 647 O O . ARG A 1 82 ? 3.588 0.090 5.220 1.00 96.25 82 ARG A O 1
ATOM 654 N N . ILE A 1 83 ? 5.215 0.239 3.670 1.00 96.44 83 ILE A N 1
ATOM 655 C CA . ILE A 1 83 ? 5.108 1.695 3.479 1.00 96.44 83 ILE A CA 1
ATOM 656 C C . ILE A 1 83 ? 3.725 2.068 2.931 1.00 96.44 83 ILE A C 1
ATOM 658 O O . ILE A 1 83 ? 3.089 2.985 3.450 1.00 96.44 83 ILE A O 1
ATOM 662 N N . LEU A 1 84 ? 3.232 1.339 1.925 1.00 95.12 84 LEU A N 1
ATOM 663 C CA . LEU A 1 84 ? 1.911 1.563 1.328 1.00 95.12 84 LEU A CA 1
ATOM 664 C C . LEU A 1 84 ? 0.793 1.406 2.361 1.00 95.12 84 LEU A C 1
ATOM 666 O O . LEU A 1 84 ? -0.052 2.288 2.496 1.00 95.12 84 LEU A O 1
ATOM 670 N N . SER A 1 85 ? 0.845 0.335 3.150 1.00 93.25 85 SER A N 1
ATOM 671 C CA . SER A 1 85 ? -0.135 0.058 4.208 1.00 93.25 85 SER A CA 1
ATOM 672 C C . SER A 1 85 ? -0.156 1.169 5.260 1.00 93.25 85 SER A C 1
ATOM 674 O O . SER A 1 85 ? -1.213 1.669 5.637 1.00 93.25 85 SER A O 1
ATOM 676 N N . GLN A 1 86 ? 1.020 1.638 5.687 1.00 94.62 86 GLN A N 1
ATOM 677 C CA . GLN A 1 86 ? 1.135 2.734 6.651 1.00 94.62 86 GLN A CA 1
ATOM 678 C C . GLN A 1 86 ? 0.646 4.077 6.098 1.00 94.62 86 GLN A C 1
ATOM 680 O O . GLN A 1 86 ? 0.047 4.860 6.849 1.00 94.62 86 GLN A O 1
ATOM 685 N N . LYS A 1 87 ? 0.920 4.348 4.815 1.00 94.19 87 LYS A N 1
ATOM 686 C CA . LYS A 1 87 ? 0.534 5.582 4.125 1.00 94.19 87 LYS A CA 1
ATOM 687 C C . LYS A 1 87 ? -0.973 5.657 3.909 1.00 94.19 87 LYS A C 1
ATOM 689 O O . LYS A 1 87 ? -1.555 6.699 4.194 1.00 94.19 87 LYS A O 1
ATOM 694 N N . PHE A 1 88 ? -1.571 4.577 3.417 1.00 91.06 88 PHE A N 1
ATOM 695 C CA . PHE A 1 88 ? -2.981 4.533 3.036 1.00 91.06 88 PHE A CA 1
ATOM 696 C C . PHE A 1 88 ? -3.901 4.015 4.141 1.00 91.06 88 PHE A C 1
ATOM 698 O O . PHE A 1 88 ? -5.108 4.001 3.953 1.00 91.06 88 PHE A O 1
ATOM 705 N N . LYS A 1 89 ? -3.344 3.640 5.302 1.00 89.38 89 LYS A N 1
ATOM 706 C CA . LYS A 1 89 ? -4.095 3.108 6.452 1.00 89.38 89 LYS A CA 1
ATOM 707 C C . LYS A 1 89 ? -4.916 1.872 6.084 1.00 89.38 89 LYS A C 1
ATOM 709 O O . LYS A 1 89 ? -6.042 1.712 6.527 1.00 89.38 89 LYS A O 1
ATOM 714 N N . MET A 1 90 ? -4.309 0.999 5.287 1.00 87.75 90 MET A N 1
ATOM 715 C CA . MET A 1 90 ? -4.907 -0.255 4.837 1.00 87.75 90 MET A CA 1
ATOM 716 C C . MET A 1 90 ? -4.139 -1.450 5.398 1.00 87.75 90 MET A C 1
ATOM 718 O O . MET A 1 90 ? -2.995 -1.318 5.845 1.00 87.75 90 MET A O 1
ATOM 722 N N . SER A 1 91 ? -4.764 -2.623 5.347 1.00 88.81 91 SER A N 1
ATOM 723 C CA . SER A 1 91 ? -4.139 -3.890 5.715 1.00 88.81 91 SER A CA 1
ATOM 724 C C . SER A 1 91 ? -2.994 -4.249 4.752 1.00 88.81 91 SER A C 1
ATOM 726 O O . SER A 1 91 ? -3.019 -3.910 3.565 1.00 88.81 91 SER A O 1
ATOM 728 N N . GLN A 1 92 ? -1.961 -4.937 5.250 1.00 91.19 92 GLN A N 1
ATOM 729 C CA . GLN A 1 92 ? -0.843 -5.381 4.398 1.00 91.19 92 GLN A CA 1
ATOM 730 C C . GLN A 1 92 ? -1.288 -6.474 3.428 1.00 91.19 92 GLN A C 1
ATOM 732 O O . GLN A 1 92 ? -0.781 -6.576 2.312 1.00 91.19 92 GLN A O 1
ATOM 737 N N . GLU A 1 93 ? -2.267 -7.262 3.856 1.00 89.19 93 GLU A N 1
ATOM 738 C CA . GLU A 1 93 ? -2.952 -8.312 3.123 1.00 89.19 93 GLU A CA 1
ATOM 739 C C . GLU A 1 93 ? -3.514 -7.780 1.804 1.00 89.19 93 GLU A C 1
ATOM 741 O O . GLU A 1 93 ? -3.376 -8.451 0.783 1.00 89.19 93 GLU A O 1
ATOM 746 N N . ALA A 1 94 ? -4.031 -6.545 1.795 1.00 87.81 94 ALA A N 1
ATOM 747 C CA . ALA A 1 94 ? -4.571 -5.908 0.599 1.00 87.81 94 ALA A CA 1
ATOM 748 C C . ALA A 1 94 ? -3.525 -5.761 -0.525 1.00 87.81 94 ALA A C 1
ATOM 750 O O . ALA A 1 94 ? -3.832 -5.963 -1.700 1.00 87.81 94 ALA A O 1
ATOM 751 N N . PHE A 1 95 ? -2.264 -5.483 -0.171 1.00 91.19 95 PHE A N 1
ATOM 752 C CA . PHE A 1 95 ? -1.159 -5.341 -1.129 1.00 91.19 95 PHE A CA 1
ATOM 753 C C . PHE A 1 95 ? -0.314 -6.615 -1.303 1.00 91.19 95 PHE A C 1
ATOM 755 O O . PHE A 1 95 ? 0.510 -6.681 -2.215 1.00 91.19 95 PHE A O 1
ATOM 762 N N . ASN A 1 96 ? -0.490 -7.624 -0.445 1.00 91.50 96 ASN A N 1
ATOM 763 C CA . ASN A 1 96 ? 0.292 -8.867 -0.443 1.00 91.50 96 ASN A CA 1
ATOM 764 C C . ASN A 1 96 ? -0.414 -10.040 -1.154 1.00 91.50 96 ASN A C 1
ATOM 766 O O . ASN A 1 96 ? 0.030 -11.187 -1.059 1.00 91.50 96 ASN A O 1
ATOM 770 N N . ARG A 1 97 ? -1.523 -9.791 -1.863 1.00 87.75 97 ARG A N 1
ATOM 771 C CA . ARG A 1 97 ? -2.218 -10.842 -2.625 1.00 87.75 97 ARG A CA 1
ATOM 772 C C . ARG A 1 97 ? -1.365 -11.321 -3.805 1.00 87.75 97 ARG A C 1
ATOM 774 O O . ARG A 1 97 ? -0.499 -10.611 -4.310 1.00 87.75 97 ARG A O 1
ATOM 781 N N . SER A 1 98 ? -1.596 -12.552 -4.257 1.00 87.19 98 SER A N 1
ATOM 782 C CA . SER A 1 98 ? -0.871 -13.113 -5.404 1.00 87.19 98 SER A CA 1
ATOM 783 C C . SER A 1 98 ? -1.381 -12.523 -6.719 1.00 87.19 98 SER A C 1
ATOM 785 O O . SER A 1 98 ? -2.578 -12.552 -6.980 1.00 87.19 98 SER A O 1
ATOM 787 N N . TYR A 1 99 ? -0.475 -12.068 -7.586 1.00 89.62 99 TYR A N 1
ATOM 788 C CA . TYR A 1 99 ? -0.808 -11.568 -8.922 1.00 89.62 99 TYR A CA 1
ATOM 789 C C . TYR A 1 99 ? 0.228 -11.994 -9.966 1.00 89.62 99 TYR A C 1
ATOM 791 O O . TYR A 1 99 ? 1.379 -12.316 -9.657 1.00 89.62 99 TYR A O 1
ATOM 799 N N . LYS A 1 100 ? -0.186 -12.037 -11.237 1.00 88.88 100 LYS A N 1
ATOM 800 C CA . LYS A 1 100 ? 0.667 -12.509 -12.338 1.00 88.88 100 LYS A CA 1
ATOM 801 C C . LYS A 1 100 ? 1.525 -11.373 -12.885 1.00 88.88 100 LYS A C 1
ATOM 803 O O . LYS A 1 100 ? 1.008 -10.373 -13.377 1.00 88.88 100 LYS A O 1
ATOM 808 N N . LEU A 1 101 ? 2.840 -11.575 -12.898 1.00 91.00 101 LEU A N 1
ATOM 809 C CA . LEU A 1 101 ? 3.764 -10.631 -13.519 1.00 91.00 101 LEU A CA 1
ATOM 810 C C . LEU A 1 101 ? 3.713 -10.719 -15.052 1.00 91.00 101 LEU A C 1
ATOM 812 O O . LEU A 1 101 ? 3.775 -11.800 -15.645 1.00 91.00 101 LEU A O 1
ATOM 816 N N . ARG A 1 102 ? 3.661 -9.562 -15.713 1.00 88.00 102 ARG A N 1
ATOM 817 C CA . ARG A 1 102 ? 3.789 -9.420 -17.165 1.00 88.00 102 ARG A CA 1
ATOM 818 C C . ARG A 1 102 ? 5.266 -9.331 -17.521 1.00 88.00 102 ARG A C 1
ATOM 820 O O . ARG A 1 102 ? 5.830 -8.254 -17.691 1.00 88.00 102 ARG A O 1
ATOM 827 N N . LEU A 1 103 ? 5.902 -10.490 -17.649 1.00 72.19 103 LEU A N 1
ATOM 828 C CA . LEU A 1 103 ? 7.275 -10.575 -18.138 1.00 72.19 103 LEU A CA 1
ATOM 829 C C . LEU A 1 103 ? 7.335 -10.048 -19.579 1.00 72.19 103 LEU A C 1
ATOM 831 O O . LEU A 1 103 ? 6.753 -10.635 -20.496 1.00 72.19 103 LEU A O 1
ATOM 835 N N . SER A 1 104 ? 8.064 -8.955 -19.811 1.00 63.28 104 SER A N 1
ATOM 836 C CA . SER A 1 104 ? 8.382 -8.514 -21.167 1.00 63.28 104 SER A CA 1
ATOM 837 C C . SER A 1 104 ? 9.412 -9.471 -21.758 1.00 63.28 104 SER A C 1
ATOM 839 O O . SER A 1 104 ? 10.614 -9.315 -21.552 1.00 63.28 104 SER A O 1
ATOM 841 N N . ILE A 1 105 ? 8.948 -10.493 -22.477 1.00 61.84 105 ILE A N 1
ATOM 842 C CA . ILE A 1 105 ? 9.835 -11.362 -23.255 1.00 61.84 105 ILE A CA 1
ATOM 843 C C . ILE A 1 105 ? 10.595 -10.464 -24.249 1.00 61.84 105 ILE A C 1
ATOM 845 O O . ILE A 1 105 ? 9.940 -9.806 -25.064 1.00 61.84 105 ILE A O 1
ATOM 849 N N . PRO A 1 106 ? 11.941 -10.435 -24.229 1.00 60.31 106 PRO A N 1
ATOM 850 C CA . PRO A 1 106 ? 12.720 -9.636 -25.167 1.00 60.31 106 PRO A CA 1
ATOM 851 C C . PRO A 1 106 ? 12.321 -9.948 -26.613 1.00 60.31 106 PRO A C 1
ATOM 853 O O . PRO A 1 106 ? 12.233 -11.116 -27.004 1.00 60.31 106 PRO A O 1
ATOM 856 N N . THR A 1 107 ? 12.120 -8.915 -27.433 1.00 58.88 107 THR A N 1
ATOM 857 C CA . THR A 1 107 ? 11.651 -9.008 -28.831 1.00 58.88 107 THR A CA 1
ATOM 858 C C . THR A 1 107 ? 12.471 -9.994 -29.678 1.00 58.88 107 THR A C 1
ATOM 860 O O . THR A 1 107 ? 11.933 -10.676 -30.552 1.00 58.88 107 THR A O 1
ATOM 863 N N . LYS A 1 108 ? 13.762 -10.160 -29.353 1.00 57.53 108 LYS A N 1
ATOM 864 C CA . LYS A 1 108 ? 14.678 -11.126 -29.982 1.00 57.53 108 LYS A CA 1
ATOM 865 C C . LYS A 1 108 ? 14.213 -12.584 -29.818 1.00 57.53 108 LYS A C 1
ATOM 867 O O . LYS A 1 108 ? 14.310 -13.365 -30.760 1.00 57.53 108 LYS A O 1
ATOM 872 N N . ILE A 1 109 ? 13.641 -12.939 -28.663 1.00 57.72 109 ILE A N 1
ATOM 873 C CA . ILE A 1 109 ? 13.146 -14.292 -28.348 1.00 57.72 109 ILE A CA 1
ATOM 874 C C . ILE A 1 109 ? 11.779 -14.551 -29.002 1.00 57.72 109 ILE A C 1
ATOM 876 O O . ILE A 1 109 ? 11.519 -15.667 -29.456 1.00 57.72 109 ILE A O 1
ATOM 880 N N . LYS A 1 110 ? 10.927 -13.523 -29.143 1.00 55.56 110 LYS A N 1
ATOM 881 C CA . LYS A 1 110 ? 9.664 -13.616 -29.906 1.00 55.56 110 LYS A CA 1
ATOM 882 C C . LYS A 1 110 ? 9.912 -14.037 -31.361 1.00 55.56 110 LYS A C 1
ATOM 884 O O . LYS A 1 110 ? 9.233 -14.934 -31.849 1.00 55.56 110 LYS A O 1
ATOM 889 N N . LYS A 1 111 ? 10.932 -13.457 -32.010 1.00 56.16 111 LYS A N 1
ATOM 890 C CA . LYS A 1 111 ? 11.310 -13.770 -33.403 1.00 56.16 111 LYS A CA 1
ATOM 891 C C . LYS A 1 111 ? 11.853 -15.199 -33.568 1.00 56.16 111 LYS A C 1
ATOM 893 O O . LYS A 1 111 ? 11.656 -15.814 -34.604 1.00 56.16 111 LYS A O 1
ATOM 898 N N . LEU A 1 112 ? 12.500 -15.755 -32.541 1.00 54.09 112 LEU A N 1
ATOM 899 C CA . LEU A 1 112 ? 13.029 -17.128 -32.553 1.00 54.09 112 LEU A CA 1
ATOM 900 C C . LEU A 1 112 ? 11.936 -18.202 -32.404 1.00 54.09 112 LEU A C 1
ATOM 902 O O . LEU A 1 112 ? 12.098 -19.304 -32.927 1.00 54.09 112 LEU A O 1
ATOM 906 N N . LYS A 1 113 ? 10.819 -17.902 -31.722 1.00 55.47 113 LYS A N 1
ATOM 907 C CA . LYS A 1 113 ? 9.685 -18.837 -31.589 1.00 55.47 113 LYS A CA 1
ATOM 908 C C . LYS A 1 113 ? 8.899 -19.003 -32.892 1.00 55.47 113 LYS A C 1
ATOM 910 O O . LYS A 1 113 ? 8.472 -20.113 -33.180 1.00 55.47 113 LYS A O 1
ATOM 915 N N . THR A 1 114 ? 8.767 -17.953 -33.702 1.00 54.72 114 THR A N 1
ATOM 916 C CA . THR A 1 114 ? 8.112 -18.035 -35.020 1.00 54.72 114 THR A CA 1
ATOM 917 C C . THR A 1 114 ? 8.936 -18.801 -36.060 1.00 54.72 114 THR A C 1
ATOM 919 O O . THR A 1 114 ? 8.363 -19.407 -36.957 1.00 54.72 114 THR A O 1
ATOM 922 N N . ILE A 1 115 ? 10.268 -18.846 -35.928 1.00 55.69 115 ILE A N 1
ATOM 923 C CA . ILE A 1 115 ? 11.158 -19.494 -36.913 1.00 55.69 115 ILE A CA 1
ATOM 924 C C . ILE A 1 115 ? 11.217 -21.029 -36.748 1.00 55.69 115 ILE A C 1
ATOM 926 O O . ILE A 1 115 ? 11.552 -21.743 -37.694 1.00 55.69 115 ILE A O 1
ATOM 930 N N . LYS A 1 116 ? 10.866 -21.586 -35.579 1.00 51.19 116 LYS A N 1
ATOM 931 C CA . LYS A 1 116 ? 10.980 -23.038 -35.327 1.00 51.19 116 LYS A CA 1
ATOM 932 C C . LYS A 1 116 ? 9.877 -23.899 -35.962 1.00 51.19 116 LYS A C 1
ATOM 934 O O . LYS A 1 116 ? 10.003 -25.121 -35.932 1.00 51.19 116 LYS A O 1
ATOM 939 N N . THR A 1 117 ? 8.855 -23.310 -36.583 1.00 51.91 117 THR A N 1
ATOM 940 C CA . THR A 1 117 ? 7.737 -24.070 -37.177 1.00 51.91 117 THR A CA 1
ATOM 941 C C . THR A 1 117 ? 7.968 -24.442 -38.649 1.00 51.91 117 THR A C 1
ATOM 943 O O . THR A 1 117 ? 7.429 -25.440 -39.115 1.00 51.91 117 THR A O 1
ATOM 946 N N . THR A 1 118 ? 8.832 -23.733 -39.384 1.00 48.94 118 THR A N 1
ATOM 947 C CA . THR A 1 118 ? 8.986 -23.949 -40.840 1.00 48.94 118 THR A CA 1
ATOM 948 C C . THR A 1 118 ? 9.988 -25.049 -41.208 1.00 48.94 118 THR A C 1
ATOM 950 O O . THR A 1 118 ? 9.958 -25.568 -42.318 1.00 48.94 118 THR A O 1
ATOM 953 N N . LYS A 1 119 ? 10.871 -25.468 -40.288 1.00 51.34 119 LYS A N 1
ATOM 954 C CA . LYS A 1 119 ? 11.938 -26.442 -40.604 1.00 51.34 119 LYS A CA 1
ATOM 955 C C . LYS A 1 119 ? 11.523 -27.915 -40.462 1.00 51.34 119 LYS A C 1
ATOM 957 O O . LYS A 1 119 ? 12.338 -28.795 -40.720 1.00 51.34 119 LYS A O 1
ATOM 962 N N . ARG A 1 120 ? 10.275 -28.200 -40.066 1.00 48.19 120 ARG A N 1
ATOM 963 C CA . ARG A 1 120 ? 9.766 -29.576 -39.900 1.00 48.19 120 ARG A CA 1
ATOM 964 C C . ARG A 1 120 ? 8.977 -30.101 -41.114 1.00 48.19 120 ARG A C 1
ATOM 966 O O . ARG A 1 120 ? 8.689 -31.287 -41.152 1.00 48.19 120 ARG A O 1
ATOM 973 N N . MET A 1 121 ? 8.710 -29.258 -42.119 1.00 48.41 121 MET A N 1
ATOM 974 C CA . MET A 1 121 ? 7.964 -29.624 -43.340 1.00 48.41 121 MET A CA 1
ATOM 975 C C . MET A 1 121 ? 8.858 -29.948 -44.558 1.00 48.41 121 MET A C 1
ATOM 977 O O . MET A 1 121 ? 8.339 -30.274 -45.615 1.00 48.41 121 MET A O 1
ATOM 981 N N . LEU A 1 122 ? 10.192 -29.892 -44.434 1.00 53.38 122 LEU A N 1
ATOM 982 C CA . LEU A 1 122 ? 11.145 -30.189 -45.525 1.00 53.38 122 LEU A CA 1
ATOM 983 C C . LEU A 1 122 ? 11.978 -31.458 -45.259 1.00 53.38 122 LEU A C 1
ATOM 985 O O . LEU A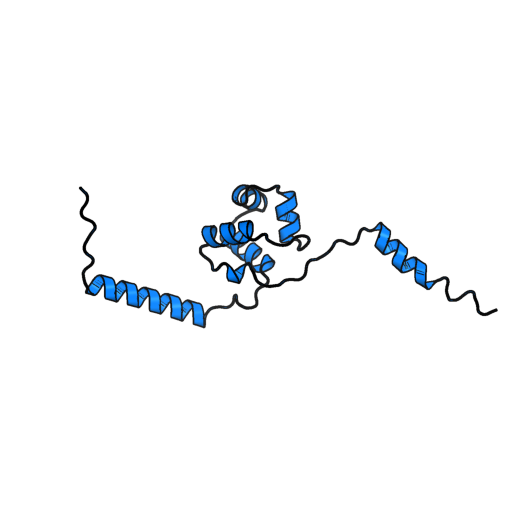 1 122 ? 13.161 -31.518 -45.578 1.00 53.38 122 LEU A O 1
ATOM 989 N N . LYS A 1 123 ? 11.376 -32.465 -44.618 1.00 50.28 123 LYS A N 1
ATOM 990 C CA . LYS A 1 123 ? 11.981 -33.798 -44.425 1.00 50.28 123 LYS A CA 1
ATOM 991 C C . LYS A 1 123 ? 11.022 -34.936 -44.792 1.00 50.28 123 LYS A C 1
ATOM 993 O O . LYS A 1 123 ? 11.042 -35.996 -44.177 1.00 50.28 123 LYS A O 1
ATOM 998 N N . ALA A 1 124 ? 10.166 -34.683 -45.775 1.00 48.19 124 ALA A N 1
ATOM 999 C CA . ALA A 1 124 ? 9.269 -35.673 -46.351 1.00 48.19 124 ALA A CA 1
ATOM 1000 C C . ALA A 1 124 ? 9.267 -35.536 -47.880 1.00 48.19 124 ALA A C 1
ATOM 1002 O O . ALA A 1 124 ? 8.235 -35.216 -48.448 1.00 48.19 124 ALA A O 1
ATOM 1003 N N . PHE A 1 125 ? 10.437 -35.695 -48.500 1.00 45.72 125 PHE A N 1
ATOM 1004 C CA . PHE A 1 125 ? 10.640 -36.114 -49.891 1.00 45.72 125 PHE A CA 1
ATOM 1005 C C . PHE A 1 125 ? 12.007 -36.791 -49.971 1.00 45.72 125 PHE A C 1
ATOM 1007 O O . PHE A 1 125 ? 12.939 -36.276 -49.303 1.00 45.72 125 PHE A O 1
#

Sequence (125 aa):
MIEINKKTKAVQDEIDLLNLLIDTYDNDHNSFDDLDPIELLKSVMNDHKMKSVDLAILLNVSEGLVSDMLNYKKGLSKDTIRILSQKFKMSQEAFNRSYKLRLSIPTKIKKLKTIKTTKRMLKAF

pLDDT: mean 81.11, std 17.4, range [38.22, 96.44]